Protein AF-A0A139A401-F1 (afdb_monomer_lite)

InterPro domains:
  IPR022214 Mitotic-spindle organizing protein 1 [PF12554] (13-59)
  IPR022214 Mitotic-spindle organizing protein 1 [PTHR28520] (7-62)

Sequence (70 aa):
MSSLDSPPLRDARETFDILADISRILNTGLDRQQLATIVQLCELGVNPEALAAVVKEVRRERLSMGGSGG

Structure (mmCIF, N/CA/C/O backbone):
data_AF-A0A139A401-F1
#
_entry.id   AF-A0A139A401-F1
#
loop_
_atom_site.group_PDB
_atom_site.id
_atom_site.type_symbol
_atom_site.label_atom_id
_atom_site.label_alt_id
_atom_site.label_comp_id
_atom_site.label_asym_id
_atom_site.label_entity_id
_atom_site.label_seq_id
_atom_site.pdbx_PDB_ins_code
_atom_site.Cartn_x
_atom_site.Cartn_y
_atom_site.Cartn_z
_atom_site.occupancy
_atom_site.B_iso_or_equiv
_atom_site.auth_seq_id
_atom_site.auth_comp_id
_atom_site.auth_asym_id
_atom_site.auth_atom_id
_atom_site.pdbx_PDB_model_num
ATOM 1 N N . MET A 1 1 ? 0.707 -27.838 -16.487 1.00 43.50 1 MET A N 1
ATOM 2 C CA . MET A 1 1 ? 1.382 -26.546 -16.249 1.00 43.50 1 MET A CA 1
ATOM 3 C C . MET A 1 1 ? 0.301 -25.537 -15.916 1.00 43.50 1 MET A C 1
ATOM 5 O O . MET A 1 1 ? -0.593 -25.340 -16.725 1.00 43.50 1 MET A O 1
ATOM 9 N N . SER A 1 2 ? 0.291 -25.046 -14.683 1.00 49.75 2 SER A N 1
ATOM 10 C CA . SER A 1 2 ? -0.800 -24.261 -14.106 1.00 49.75 2 SER A CA 1
ATOM 11 C C . SER A 1 2 ? -0.914 -22.898 -14.797 1.00 49.75 2 SER A C 1
ATOM 13 O O . SER A 1 2 ? 0.047 -22.139 -14.785 1.00 49.75 2 SER A O 1
ATOM 15 N N . SER A 1 3 ? -2.081 -22.568 -15.359 1.00 58.47 3 SER A N 1
ATOM 16 C CA . SER A 1 3 ? -2.382 -21.314 -16.084 1.00 58.47 3 SER A CA 1
ATOM 17 C C . SER A 1 3 ? -2.254 -20.013 -15.265 1.00 58.47 3 SER A C 1
ATOM 19 O O . SER A 1 3 ? -2.676 -18.958 -15.724 1.00 58.47 3 SER A O 1
ATOM 21 N N . LEU A 1 4 ? -1.687 -20.068 -14.058 1.00 61.12 4 LEU A N 1
ATOM 22 C CA . LEU A 1 4 ? -1.459 -18.920 -13.176 1.00 61.12 4 LEU A CA 1
ATOM 23 C C . LEU A 1 4 ? -0.126 -18.203 -13.456 1.00 61.12 4 LEU A C 1
ATOM 25 O O . LEU A 1 4 ? 0.092 -17.113 -12.938 1.00 61.12 4 LEU A O 1
ATOM 29 N N . ASP A 1 5 ? 0.741 -18.780 -14.290 1.00 56.19 5 ASP A N 1
ATOM 30 C CA . ASP A 1 5 ? 2.033 -18.200 -14.676 1.00 56.19 5 ASP A CA 1
ATOM 31 C C . ASP A 1 5 ? 1.883 -17.278 -15.898 1.00 56.19 5 ASP A C 1
ATOM 33 O O . ASP A 1 5 ? 2.445 -17.505 -16.966 1.00 56.19 5 ASP A O 1
ATOM 37 N N . SER A 1 6 ? 1.030 -16.256 -15.785 1.00 61.44 6 SER A N 1
ATOM 38 C CA . SER A 1 6 ? 1.032 -15.171 -16.770 1.00 61.44 6 SER A CA 1
ATOM 39 C C . SER A 1 6 ? 2.124 -14.173 -16.370 1.00 61.44 6 SER A C 1
ATOM 41 O O . SER A 1 6 ? 2.082 -13.706 -15.231 1.00 61.44 6 SER A O 1
ATOM 43 N N . PRO A 1 7 ? 3.066 -13.798 -17.259 1.00 62.38 7 PRO A N 1
ATOM 44 C CA . PRO A 1 7 ? 4.159 -12.872 -16.939 1.00 62.38 7 PRO A CA 1
ATOM 45 C C . PRO A 1 7 ? 3.732 -11.608 -16.160 1.00 62.38 7 PRO A C 1
ATOM 47 O O . PRO A 1 7 ? 4.342 -11.335 -15.128 1.00 62.38 7 PRO A O 1
ATOM 50 N N . PRO A 1 8 ? 2.628 -10.906 -16.505 1.00 71.44 8 PRO A N 1
ATOM 51 C CA . PRO A 1 8 ? 2.207 -9.722 -15.747 1.00 71.44 8 PRO A CA 1
ATOM 52 C C . PRO A 1 8 ? 1.790 -10.008 -14.294 1.00 71.44 8 PRO A C 1
ATOM 54 O O . PRO A 1 8 ? 1.930 -9.140 -13.437 1.00 71.44 8 PRO A O 1
ATOM 57 N N . LEU A 1 9 ? 1.297 -11.214 -13.981 1.00 75.25 9 LEU A N 1
ATOM 58 C CA . LEU A 1 9 ? 0.945 -11.591 -12.604 1.00 75.25 9 LEU A CA 1
ATOM 59 C C . LEU A 1 9 ? 2.193 -11.825 -11.746 1.00 75.25 9 LEU A C 1
ATOM 61 O O . LEU A 1 9 ? 2.188 -11.531 -10.549 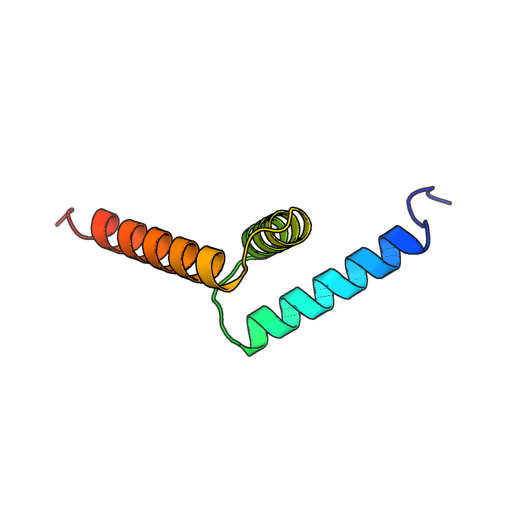1.00 75.25 9 LEU A O 1
ATOM 65 N N . ARG A 1 10 ? 3.264 -12.345 -12.355 1.00 79.50 10 ARG A N 1
ATOM 66 C CA . ARG A 1 10 ? 4.553 -12.555 -11.689 1.00 79.50 10 ARG A CA 1
ATOM 67 C C . ARG A 1 10 ? 5.217 -11.218 -11.368 1.00 79.50 10 ARG A C 1
ATOM 69 O O . ARG A 1 10 ? 5.624 -11.018 -10.226 1.00 79.50 10 ARG A O 1
ATOM 76 N N . ASP A 1 11 ? 5.221 -10.297 -12.327 1.00 86.75 11 ASP A N 1
ATOM 77 C CA . ASP A 1 11 ? 5.836 -8.974 -12.177 1.00 86.75 11 ASP A CA 1
ATOM 78 C C . ASP A 1 11 ? 5.110 -8.123 -11.123 1.00 86.75 11 ASP A C 1
ATOM 80 O O . ASP A 1 11 ? 5.744 -7.470 -10.292 1.00 86.75 11 ASP A O 1
ATOM 84 N N . ALA A 1 12 ? 3.773 -8.181 -11.087 1.00 87.44 12 ALA A N 1
ATOM 85 C CA . ALA A 1 12 ? 2.979 -7.488 -10.074 1.00 87.44 12 ALA A CA 1
ATOM 86 C C . ALA A 1 12 ? 3.252 -8.025 -8.659 1.00 87.44 12 ALA A C 1
ATOM 88 O O . ALA A 1 12 ? 3.366 -7.255 -7.704 1.00 87.44 12 ALA A O 1
ATOM 89 N N . ARG A 1 13 ? 3.398 -9.349 -8.518 1.00 87.94 13 ARG A N 1
ATOM 90 C CA . ARG A 1 13 ? 3.715 -9.981 -7.233 1.00 87.94 13 ARG A CA 1
ATOM 91 C C . ARG A 1 13 ? 5.117 -9.618 -6.752 1.00 87.94 13 ARG A C 1
ATOM 93 O O . ARG A 1 13 ? 5.269 -9.263 -5.589 1.00 87.94 13 ARG A O 1
ATOM 100 N N . GLU A 1 14 ? 6.107 -9.671 -7.638 1.00 93.06 14 GLU A N 1
ATOM 101 C CA . GLU A 1 14 ? 7.487 -9.284 -7.333 1.00 93.06 14 GLU A CA 1
ATOM 102 C C . GLU A 1 14 ? 7.568 -7.807 -6.922 1.00 93.06 14 GLU A C 1
ATOM 104 O O . GLU A 1 14 ? 8.140 -7.478 -5.884 1.00 93.06 14 GLU A O 1
ATOM 109 N N . THR A 1 15 ? 6.886 -6.928 -7.659 1.00 92.38 15 THR A N 1
ATOM 110 C CA . THR A 1 15 ? 6.759 -5.505 -7.311 1.00 92.38 15 THR A CA 1
ATOM 111 C C . THR A 1 15 ? 6.150 -5.314 -5.922 1.00 92.38 15 THR A C 1
ATOM 113 O O . THR A 1 15 ? 6.661 -4.540 -5.112 1.00 92.38 15 THR A O 1
ATOM 116 N N . PHE A 1 16 ? 5.070 -6.037 -5.616 1.00 94.38 16 PHE A N 1
ATOM 117 C CA . PHE A 1 16 ? 4.418 -5.950 -4.314 1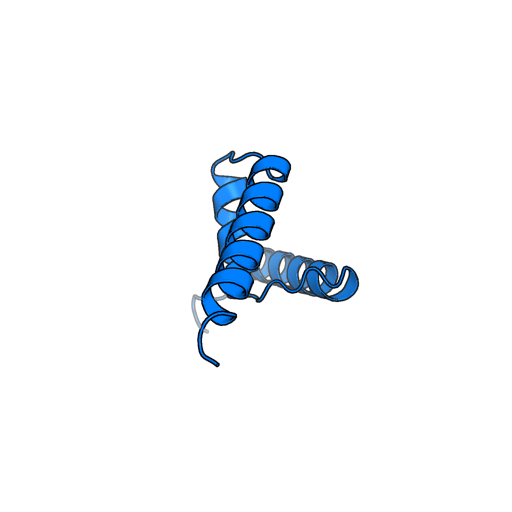.00 94.38 16 PHE A CA 1
ATOM 118 C C . PHE A 1 16 ? 5.303 -6.467 -3.173 1.00 94.38 16 PHE A C 1
ATOM 120 O O . PHE A 1 16 ? 5.337 -5.868 -2.098 1.00 94.38 16 PHE A O 1
ATOM 127 N N . ASP A 1 17 ? 6.035 -7.559 -3.396 1.00 94.12 17 ASP A N 1
ATOM 128 C CA . ASP A 1 17 ? 6.963 -8.105 -2.408 1.00 94.12 17 ASP A CA 1
ATOM 129 C C . ASP A 1 17 ? 8.097 -7.099 -2.107 1.00 94.12 17 ASP A C 1
ATOM 131 O O . ASP A 1 17 ? 8.392 -6.856 -0.936 1.00 94.12 17 ASP A O 1
ATOM 135 N N . ILE A 1 18 ? 8.630 -6.404 -3.122 1.00 94.94 18 ILE A N 1
ATOM 136 C CA . ILE A 1 18 ? 9.607 -5.312 -2.937 1.00 94.94 18 ILE A CA 1
ATOM 137 C C . ILE A 1 18 ? 9.003 -4.157 -2.123 1.00 94.94 18 ILE A C 1
ATOM 139 O O . ILE A 1 18 ? 9.638 -3.647 -1.197 1.00 94.94 18 ILE A O 1
ATOM 143 N N . LEU A 1 19 ? 7.766 -3.744 -2.419 1.00 93.50 19 LEU A N 1
ATOM 144 C CA . LEU A 1 19 ? 7.074 -2.702 -1.649 1.00 93.50 19 LEU A CA 1
ATOM 145 C C . LEU A 1 19 ? 6.878 -3.106 -0.180 1.00 93.50 19 LEU A C 1
ATOM 147 O O . LEU A 1 19 ? 7.030 -2.274 0.719 1.00 93.50 19 LEU A O 1
ATOM 151 N N . ALA A 1 20 ? 6.564 -4.377 0.078 1.00 93.69 20 ALA A N 1
ATOM 152 C CA . ALA A 1 20 ? 6.435 -4.907 1.430 1.00 93.69 20 ALA A CA 1
ATOM 153 C C . ALA A 1 20 ? 7.769 -4.866 2.191 1.00 93.69 20 ALA A C 1
ATOM 155 O O . ALA A 1 20 ? 7.788 -4.500 3.370 1.00 93.69 20 ALA A O 1
ATOM 156 N N . ASP A 1 21 ? 8.880 -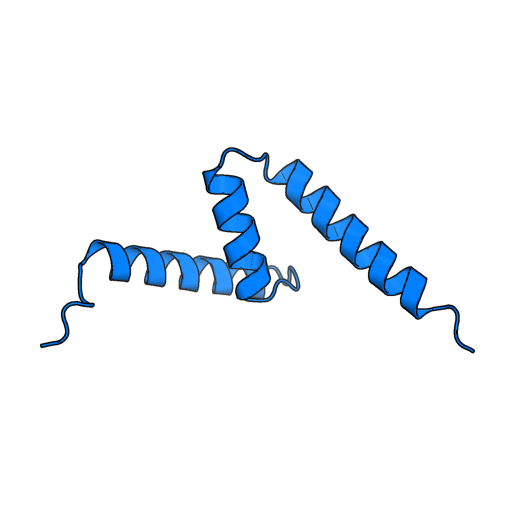5.164 1.520 1.00 94.81 21 ASP A N 1
ATOM 157 C CA . ASP A 1 21 ? 10.215 -5.074 2.113 1.00 94.81 21 ASP A CA 1
ATOM 158 C C . ASP A 1 21 ? 10.617 -3.624 2.406 1.00 94.81 21 ASP A C 1
ATOM 160 O O . ASP A 1 21 ? 11.089 -3.331 3.506 1.00 94.81 21 ASP A O 1
ATOM 164 N N . ILE A 1 22 ? 10.340 -2.686 1.494 1.00 94.31 22 ILE A N 1
ATOM 165 C CA . ILE A 1 22 ? 10.548 -1.247 1.735 1.00 94.31 22 ILE A CA 1
ATOM 166 C C . ILE A 1 22 ? 9.742 -0.789 2.957 1.00 94.31 22 ILE A C 1
ATOM 168 O O . ILE A 1 22 ? 10.276 -0.134 3.853 1.00 94.31 22 ILE A O 1
ATOM 172 N N . SER A 1 23 ? 8.465 -1.172 3.028 1.00 92.00 23 SER A N 1
ATOM 173 C CA . SER A 1 23 ? 7.578 -0.859 4.153 1.00 92.00 23 SER A CA 1
ATOM 174 C C . SER A 1 23 ? 8.131 -1.375 5.489 1.00 92.00 23 SER A C 1
ATOM 176 O O . SER A 1 23 ? 8.065 -0.683 6.511 1.00 92.00 23 SER A O 1
ATOM 178 N N . ARG A 1 24 ? 8.735 -2.570 5.476 1.00 92.38 24 ARG A N 1
ATOM 179 C CA . ARG A 1 24 ? 9.387 -3.176 6.640 1.00 92.38 24 ARG A CA 1
ATOM 180 C C . ARG A 1 24 ? 10.654 -2.429 7.048 1.00 92.38 24 ARG A C 1
ATOM 182 O O . ARG A 1 24 ? 10.833 -2.172 8.234 1.00 92.38 24 ARG A O 1
ATOM 189 N N . ILE A 1 25 ? 11.504 -2.063 6.089 1.00 95.69 25 ILE A N 1
ATOM 190 C CA . ILE A 1 25 ? 12.744 -1.305 6.329 1.00 95.69 25 ILE A CA 1
ATOM 191 C C . ILE A 1 25 ? 12.428 0.066 6.936 1.00 95.69 25 ILE A C 1
ATOM 193 O O . ILE A 1 25 ? 13.075 0.485 7.892 1.00 95.69 25 ILE A O 1
ATOM 197 N N . LEU A 1 26 ? 11.396 0.739 6.424 1.00 92.88 26 LEU A N 1
ATOM 198 C CA . LEU A 1 26 ? 10.925 2.027 6.940 1.00 92.88 26 LEU A CA 1
ATOM 199 C C . LEU A 1 26 ? 10.115 1.905 8.237 1.00 92.88 26 LEU A C 1
ATOM 201 O O . LEU A 1 26 ? 9.689 2.918 8.791 1.00 92.88 26 LEU A O 1
ATOM 205 N N . ASN A 1 27 ? 9.889 0.679 8.712 1.00 90.00 27 ASN A N 1
ATOM 206 C CA . ASN A 1 27 ? 9.137 0.369 9.918 1.00 90.00 27 ASN A CA 1
ATOM 207 C C . ASN A 1 27 ? 7.776 1.090 9.980 1.00 90.00 27 ASN A C 1
ATOM 209 O O . ASN A 1 27 ? 7.371 1.611 11.019 1.00 90.00 27 ASN A O 1
ATOM 213 N N . THR A 1 28 ? 7.051 1.122 8.856 1.00 87.56 28 THR A N 1
ATOM 214 C CA . THR A 1 28 ? 5.731 1.781 8.770 1.00 87.56 28 THR A CA 1
ATOM 215 C C . THR A 1 28 ? 4.681 1.094 9.654 1.00 87.56 28 THR A C 1
ATOM 217 O O . THR A 1 28 ? 3.611 1.647 9.921 1.00 87.56 28 THR A O 1
ATOM 220 N N . GLY A 1 29 ? 4.964 -0.140 10.086 1.00 86.94 29 GLY A N 1
ATOM 221 C CA . GLY A 1 29 ? 4.061 -0.992 10.849 1.00 86.94 29 GLY A CA 1
ATOM 222 C C . GLY A 1 29 ? 2.849 -1.460 10.045 1.00 86.94 29 GLY A C 1
ATOM 223 O O . GLY A 1 29 ? 1.850 -1.830 10.650 1.00 86.94 29 GLY A O 1
ATOM 224 N N . LEU A 1 30 ? 2.862 -1.353 8.711 1.00 89.06 30 LEU A N 1
ATOM 225 C CA . LEU A 1 30 ? 1.795 -1.861 7.844 1.00 89.06 30 LEU A CA 1
ATOM 226 C C . LEU A 1 30 ? 1.947 -3.369 7.638 1.00 89.06 30 LEU A C 1
ATOM 228 O O . LEU A 1 30 ? 3.022 -3.840 7.265 1.00 89.06 30 LEU A O 1
ATOM 232 N N . ASP A 1 31 ? 0.866 -4.118 7.840 1.00 90.25 31 ASP A N 1
ATOM 233 C CA . ASP A 1 31 ? 0.815 -5.519 7.420 1.00 90.25 31 ASP A CA 1
ATOM 234 C C . ASP A 1 31 ? 0.606 -5.642 5.894 1.00 90.25 31 ASP A C 1
ATOM 236 O O . ASP A 1 31 ? 0.283 -4.669 5.205 1.00 90.25 31 ASP A O 1
ATOM 240 N N . ARG A 1 32 ? 0.802 -6.847 5.337 1.00 90.19 32 ARG A N 1
ATOM 241 C CA . ARG A 1 32 ? 0.663 -7.087 3.887 1.00 90.19 32 ARG A CA 1
ATOM 242 C C . ARG A 1 32 ? -0.737 -6.750 3.359 1.00 90.19 32 ARG A C 1
ATOM 244 O O . ARG A 1 32 ? -0.855 -6.278 2.234 1.00 90.19 32 ARG A O 1
ATOM 251 N N . GLN A 1 33 ? -1.790 -6.978 4.136 1.00 92.12 33 GLN A N 1
ATOM 252 C CA . GLN A 1 33 ? -3.163 -6.709 3.710 1.00 92.12 33 GLN A CA 1
ATOM 253 C C . GLN A 1 33 ? -3.466 -5.203 3.725 1.00 92.12 33 GLN A C 1
ATOM 255 O O . GLN A 1 33 ? -4.076 -4.678 2.791 1.00 92.12 33 GLN A O 1
ATOM 260 N N . GLN A 1 34 ? -2.985 -4.490 4.744 1.00 91.31 34 GLN A N 1
ATOM 261 C CA . GLN A 1 34 ? -3.040 -3.032 4.834 1.00 91.31 34 GLN A CA 1
ATOM 262 C C . GLN A 1 34 ? -2.284 -2.386 3.674 1.00 91.31 34 GLN A C 1
ATOM 264 O O . GLN A 1 34 ? -2.822 -1.500 3.016 1.00 91.31 34 GLN A O 1
ATOM 269 N N . LEU A 1 35 ? -1.071 -2.862 3.380 1.00 92.75 35 LEU A N 1
ATOM 270 C CA . LEU A 1 35 ? -0.275 -2.356 2.265 1.00 92.75 35 LEU A CA 1
ATOM 271 C C . LEU A 1 35 ? -0.976 -2.583 0.920 1.00 92.75 35 LEU A C 1
ATOM 273 O O . LEU A 1 35 ? -1.062 -1.653 0.126 1.00 92.75 35 LEU A O 1
ATOM 277 N N . ALA A 1 36 ? -1.537 -3.774 0.686 1.00 93.50 36 ALA A N 1
ATOM 278 C CA . ALA A 1 36 ? -2.303 -4.065 -0.528 1.00 93.50 36 ALA A CA 1
ATOM 279 C C . ALA A 1 36 ? -3.513 -3.133 -0.689 1.00 93.50 36 ALA A C 1
ATOM 281 O O . ALA A 1 36 ? -3.771 -2.638 -1.782 1.00 93.50 36 ALA A O 1
ATOM 282 N N . THR A 1 37 ? -4.216 -2.848 0.408 1.00 92.69 37 THR A N 1
ATOM 283 C CA . THR A 1 37 ? -5.350 -1.915 0.404 1.00 92.69 37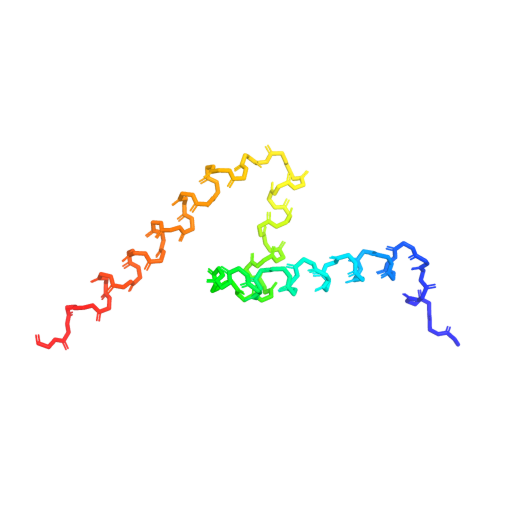 THR A CA 1
ATOM 284 C C . THR A 1 37 ? -4.898 -0.498 0.047 1.00 92.69 37 THR A C 1
ATOM 286 O O . THR A 1 37 ? -5.537 0.165 -0.763 1.00 92.69 37 THR A O 1
ATOM 289 N N . ILE A 1 38 ? -3.778 -0.033 0.609 1.00 92.50 38 ILE A N 1
ATOM 290 C CA . ILE A 1 38 ? -3.229 1.296 0.309 1.00 92.50 38 ILE A CA 1
ATOM 291 C C . ILE A 1 38 ? -2.818 1.390 -1.162 1.00 92.50 38 ILE A C 1
ATOM 293 O O . ILE A 1 38 ? -3.161 2.371 -1.814 1.00 92.50 38 ILE A O 1
ATOM 297 N N . VAL A 1 39 ? -2.145 0.369 -1.700 1.00 92.44 39 VAL A N 1
ATOM 298 C CA . VAL A 1 39 ? -1.752 0.328 -3.117 1.00 92.44 39 VAL A CA 1
ATOM 299 C C . VAL A 1 39 ? -2.979 0.431 -4.025 1.00 92.44 39 VAL A C 1
ATOM 301 O O . VAL A 1 39 ? -2.992 1.284 -4.904 1.00 92.44 39 VAL A O 1
ATOM 304 N N . GLN A 1 40 ? -4.041 -0.335 -3.757 1.00 93.50 40 GLN A N 1
ATOM 305 C CA . GLN A 1 40 ? -5.288 -0.257 -4.532 1.00 93.50 40 GLN A CA 1
ATOM 306 C C . GLN A 1 40 ? -5.929 1.134 -4.469 1.00 93.50 40 GLN A C 1
ATOM 308 O O . GLN A 1 40 ? -6.392 1.656 -5.477 1.00 93.50 40 GLN A O 1
ATOM 313 N N . LEU A 1 41 ? -5.946 1.771 -3.295 1.00 92.44 41 LEU A N 1
ATOM 314 C CA . LEU A 1 41 ? -6.475 3.130 -3.162 1.00 92.44 41 LEU A CA 1
ATOM 315 C C . LEU A 1 41 ? -5.633 4.140 -3.955 1.00 92.44 41 LEU A C 1
ATOM 317 O O . LEU A 1 41 ? -6.193 5.004 -4.629 1.00 92.44 41 LEU A O 1
ATOM 321 N N . CYS A 1 42 ? -4.307 4.009 -3.936 1.00 92.06 42 CYS A N 1
ATOM 322 C CA . CYS A 1 42 ? -3.418 4.835 -4.752 1.00 92.06 42 CYS A CA 1
ATOM 323 C C . CYS A 1 42 ? -3.640 4.609 -6.259 1.00 92.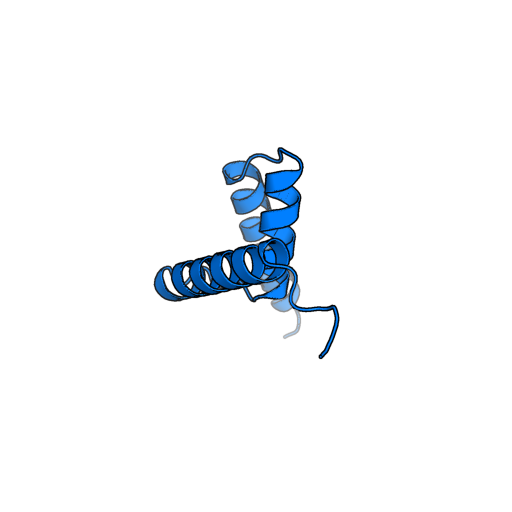06 42 CYS A C 1
ATOM 325 O O . CYS A 1 42 ? -3.655 5.575 -7.018 1.00 92.06 42 CYS A O 1
ATOM 327 N N . GLU A 1 43 ? -3.873 3.367 -6.698 1.00 91.94 43 GLU A N 1
ATOM 328 C CA . GLU A 1 43 ? -4.215 3.035 -8.094 1.00 91.94 43 GLU A CA 1
ATOM 329 C C . GLU A 1 43 ? -5.547 3.660 -8.540 1.00 91.94 43 GLU A C 1
ATOM 331 O O . GLU A 1 43 ? -5.704 4.016 -9.707 1.00 91.94 43 GLU A O 1
ATOM 336 N N . LEU A 1 44 ? -6.485 3.868 -7.610 1.00 94.38 44 LEU A N 1
ATOM 337 C CA . LEU A 1 44 ? -7.738 4.598 -7.846 1.00 94.38 44 LEU A CA 1
ATOM 338 C C . LEU A 1 44 ? -7.560 6.129 -7.880 1.00 94.38 44 LEU A C 1
ATOM 340 O O . LEU A 1 44 ? -8.540 6.858 -8.033 1.00 94.38 44 LEU A O 1
ATOM 344 N N . GLY A 1 45 ? -6.330 6.632 -7.741 1.00 93.25 45 GLY A N 1
ATOM 345 C CA . GLY A 1 45 ? -6.017 8.061 -7.766 1.00 93.25 45 GLY A CA 1
ATOM 346 C C . GLY A 1 45 ? -6.185 8.765 -6.419 1.00 93.25 45 GLY A C 1
ATOM 347 O O . GLY A 1 45 ? -6.210 9.997 -6.371 1.00 93.25 45 GLY A O 1
ATOM 348 N N . VAL A 1 46 ? -6.301 8.019 -5.315 1.00 94.69 46 VAL A N 1
ATOM 349 C CA . VAL A 1 46 ? -6.303 8.612 -3.972 1.00 94.69 46 VAL A CA 1
ATOM 350 C C . VAL A 1 46 ? -4.918 9.179 -3.666 1.00 94.69 46 VAL A C 1
ATOM 352 O O . VAL A 1 46 ? -3.897 8.533 -3.891 1.00 94.69 46 VAL A O 1
ATOM 355 N N . ASN A 1 47 ? -4.883 10.395 -3.119 1.00 92.81 47 ASN A N 1
ATOM 356 C CA . ASN A 1 47 ? -3.640 11.035 -2.710 1.00 92.81 47 ASN A CA 1
ATOM 357 C C . ASN A 1 47 ? -2.965 10.236 -1.557 1.00 92.81 47 ASN A C 1
ATOM 359 O O . ASN A 1 47 ? -3.605 10.002 -0.522 1.00 92.81 47 ASN A O 1
ATOM 363 N N . PRO A 1 48 ? -1.685 9.837 -1.700 1.00 90.00 48 PRO A N 1
ATOM 364 C CA . PRO A 1 48 ? -0.997 9.004 -0.715 1.00 90.00 48 PRO A CA 1
ATOM 365 C C . PRO A 1 48 ? -0.720 9.739 0.604 1.00 90.00 48 PRO A C 1
ATOM 367 O O . PRO A 1 48 ? -0.755 9.114 1.666 1.00 90.00 48 PRO A O 1
ATOM 370 N N . GLU A 1 49 ? -0.492 11.055 0.581 1.00 91.19 49 GLU A N 1
ATOM 371 C CA . GLU A 1 49 ? -0.290 11.854 1.793 1.00 91.19 49 GLU A CA 1
ATOM 372 C C . GLU A 1 49 ? -1.563 11.919 2.653 1.00 91.19 49 GLU A C 1
ATOM 374 O O . GLU A 1 49 ? -1.509 11.737 3.873 1.00 91.19 49 GLU A O 1
ATOM 379 N N . ALA A 1 50 ? -2.720 12.120 2.020 1.00 92.19 50 ALA A N 1
ATOM 380 C CA . ALA A 1 50 ? -4.024 12.114 2.672 1.00 92.19 50 ALA A CA 1
ATOM 381 C C . ALA A 1 50 ? -4.344 10.727 3.246 1.00 92.19 50 ALA A C 1
ATOM 383 O O . ALA A 1 50 ? -4.780 10.611 4.393 1.00 92.19 50 ALA A O 1
ATOM 384 N N . LEU A 1 51 ? -4.056 9.665 2.490 1.00 90.56 51 LEU A N 1
ATOM 385 C CA . LEU A 1 51 ? -4.229 8.292 2.953 1.00 90.56 51 LEU A CA 1
ATOM 386 C C . LEU A 1 51 ? -3.343 7.986 4.169 1.00 90.56 51 LEU A C 1
ATOM 388 O O . LEU A 1 51 ? -3.808 7.392 5.142 1.00 90.56 51 LEU A O 1
ATOM 392 N N . ALA A 1 52 ? -2.092 8.449 4.164 1.00 90.38 52 ALA A N 1
ATOM 393 C CA . ALA A 1 52 ? -1.196 8.311 5.305 1.00 90.38 52 ALA A CA 1
ATOM 394 C C . ALA A 1 52 ? -1.721 9.043 6.552 1.00 90.38 52 ALA A C 1
ATOM 396 O O . ALA A 1 52 ? -1.591 8.521 7.662 1.00 90.38 52 ALA A O 1
ATOM 397 N N . ALA A 1 53 ? -2.328 10.224 6.391 1.00 91.50 53 ALA A N 1
ATOM 398 C CA . ALA A 1 53 ? -2.960 10.945 7.495 1.00 91.50 53 ALA A CA 1
ATOM 399 C C . ALA A 1 53 ? -4.133 10.150 8.093 1.00 91.50 53 ALA A C 1
ATOM 401 O O . ALA A 1 53 ? -4.183 9.959 9.308 1.00 91.50 53 ALA A O 1
ATOM 402 N N . VAL A 1 54 ? -5.010 9.600 7.246 1.00 91.31 54 VAL A N 1
ATOM 403 C CA . VAL A 1 54 ? -6.143 8.765 7.681 1.00 91.31 54 VAL A CA 1
ATOM 404 C C . VAL A 1 54 ? -5.663 7.508 8.410 1.00 91.31 54 VAL A C 1
ATOM 406 O O . VAL A 1 54 ? -6.157 7.197 9.490 1.00 91.31 54 VAL A O 1
ATOM 409 N N . VAL A 1 55 ? -4.661 6.801 7.877 1.00 89.44 55 VAL A N 1
ATOM 410 C CA . VAL A 1 55 ? -4.102 5.595 8.518 1.00 89.44 55 VAL A CA 1
ATOM 411 C C . VAL A 1 55 ? -3.530 5.907 9.904 1.00 89.44 55 VAL A C 1
ATOM 413 O O . VAL A 1 55 ? -3.714 5.124 10.839 1.00 89.44 55 VAL A O 1
ATOM 416 N N . LYS A 1 56 ? -2.847 7.048 10.061 1.00 89.38 56 LYS A N 1
ATOM 417 C CA . LYS A 1 56 ? -2.328 7.490 11.363 1.00 89.38 56 LYS A CA 1
ATOM 418 C C . LYS A 1 56 ? -3.456 7.790 12.346 1.00 89.38 56 LYS A C 1
ATOM 420 O O . LYS A 1 56 ? -3.368 7.347 13.490 1.00 89.38 56 LYS A O 1
ATOM 425 N N . GLU A 1 57 ? -4.505 8.481 11.907 1.00 91.06 57 GLU A N 1
ATOM 426 C CA . GLU A 1 57 ? -5.639 8.817 12.774 1.00 91.06 57 GLU A CA 1
ATOM 427 C C . GLU A 1 57 ? -6.389 7.559 13.224 1.00 91.06 57 GLU A C 1
ATOM 429 O O . GLU A 1 57 ? -6.570 7.348 14.419 1.00 91.06 57 GLU A O 1
ATOM 434 N N . VAL A 1 58 ? -6.692 6.636 12.305 1.00 88.56 58 VAL A N 1
ATOM 435 C CA . VAL A 1 58 ? -7.350 5.361 12.639 1.00 88.56 58 VAL A CA 1
ATOM 436 C C . VAL A 1 58 ? -6.534 4.561 13.660 1.00 88.56 58 VAL A C 1
ATOM 438 O O . VAL A 1 58 ? -7.087 3.982 14.594 1.00 88.56 58 VAL A O 1
ATOM 441 N N . ARG A 1 59 ? -5.203 4.526 13.524 1.00 87.38 59 ARG A N 1
ATOM 442 C CA . ARG A 1 59 ? -4.325 3.855 14.501 1.00 87.38 59 ARG A CA 1
ATOM 443 C C . ARG A 1 59 ? -4.346 4.543 15.863 1.00 87.38 59 ARG A C 1
ATOM 445 O O . ARG A 1 59 ? -4.345 3.859 16.884 1.00 87.38 59 ARG A O 1
ATOM 452 N N . ARG A 1 60 ? -4.383 5.874 15.884 1.00 88.75 60 ARG A N 1
ATOM 453 C CA . ARG A 1 60 ? -4.483 6.664 17.113 1.00 88.75 60 ARG A CA 1
ATOM 454 C C . ARG A 1 60 ? -5.809 6.417 17.830 1.00 88.75 60 ARG A C 1
ATOM 456 O O . ARG A 1 60 ? -5.791 6.174 19.032 1.00 88.75 60 ARG A O 1
ATOM 463 N N . GLU A 1 61 ? -6.925 6.421 17.106 1.00 88.12 61 GLU A N 1
ATOM 464 C CA . GLU A 1 61 ? -8.254 6.136 17.658 1.00 88.12 61 GLU A CA 1
ATOM 465 C C . GLU A 1 61 ? -8.357 4.713 18.216 1.00 88.12 61 GLU A C 1
ATOM 467 O O . GLU A 1 61 ? -8.924 4.494 19.283 1.00 88.12 61 GLU A O 1
ATOM 472 N N . ARG A 1 62 ? -7.760 3.727 17.535 1.00 84.69 62 ARG A N 1
ATOM 473 C CA . ARG A 1 62 ? -7.686 2.342 18.033 1.00 84.69 62 ARG A CA 1
ATOM 474 C C . ARG A 1 62 ? -6.953 2.252 19.371 1.00 84.69 62 ARG A C 1
ATOM 476 O O . ARG A 1 62 ? -7.382 1.507 20.247 1.00 84.69 62 ARG A O 1
ATOM 483 N N . LEU A 1 63 ? -5.863 3.003 19.525 1.00 82.44 63 LEU A N 1
ATOM 484 C CA . LEU A 1 63 ? -5.102 3.062 20.773 1.00 82.44 63 LEU A CA 1
ATOM 485 C C . LEU A 1 63 ? -5.862 3.820 21.870 1.00 82.44 63 LEU A C 1
ATOM 487 O O . LEU A 1 63 ? -5.837 3.392 23.020 1.00 82.44 63 LEU A O 1
ATOM 491 N N . SER A 1 64 ? -6.560 4.909 21.533 1.00 80.88 64 SER A N 1
ATOM 492 C CA . SER A 1 64 ? -7.318 5.694 22.514 1.00 80.88 64 SER A CA 1
ATOM 493 C C . SER A 1 64 ? -8.575 4.970 23.009 1.00 80.88 64 SER A C 1
ATOM 495 O O . SER A 1 64 ? -8.859 5.009 24.203 1.00 80.88 64 SER A O 1
ATOM 497 N N . MET A 1 65 ? -9.283 4.238 22.142 1.00 73.31 65 MET A N 1
ATOM 498 C CA . MET A 1 65 ? -10.420 3.393 22.539 1.00 73.31 65 MET A CA 1
ATOM 499 C C . MET A 1 65 ? -10.004 2.153 23.339 1.00 73.31 65 MET A C 1
ATOM 501 O O . MET A 1 65 ? -10.798 1.644 24.123 1.00 73.31 65 MET A O 1
ATOM 505 N N . GLY A 1 66 ? -8.767 1.673 23.184 1.00 61.69 66 GLY A N 1
ATOM 506 C CA . GLY A 1 66 ? -8.229 0.566 23.983 1.00 61.69 66 GLY A CA 1
ATOM 507 C C . GLY A 1 66 ? -7.768 0.960 25.393 1.00 61.69 66 GLY A C 1
ATOM 508 O O . GLY A 1 66 ? -7.383 0.083 26.160 1.00 61.69 66 GLY A O 1
ATOM 509 N N . GLY A 1 67 ? -7.778 2.256 25.734 1.00 57.94 67 GLY A N 1
ATOM 510 C CA . GLY A 1 67 ? -7.202 2.798 26.971 1.00 57.94 67 GLY A CA 1
ATOM 511 C C . GLY A 1 67 ? -8.188 3.132 28.096 1.00 57.94 67 GLY A C 1
ATOM 512 O O . GLY A 1 67 ? -7.755 3.638 29.126 1.00 57.94 67 GLY A O 1
ATOM 513 N N . SER A 1 68 ? -9.492 2.878 27.938 1.00 57.75 68 SER A N 1
ATOM 514 C CA . SER A 1 68 ? -10.500 3.123 28.985 1.00 57.75 68 SER A CA 1
ATOM 515 C C . SER A 1 68 ? -11.187 1.812 29.368 1.00 57.75 68 SER A C 1
ATOM 517 O O . SER A 1 68 ? -12.265 1.475 28.888 1.00 57.75 68 SER A O 1
ATOM 519 N N . GLY A 1 69 ? -10.491 1.021 30.182 1.00 57.62 69 GLY A N 1
ATOM 520 C CA . GLY A 1 69 ? -10.936 -0.294 30.644 1.00 57.62 69 GLY A CA 1
ATOM 521 C C . GLY A 1 69 ? -10.168 -0.791 31.871 1.00 57.62 69 GLY A C 1
ATOM 522 O O . GLY A 1 69 ? -9.949 -1.994 31.997 1.00 57.62 69 GLY A O 1
ATOM 523 N N . GLY A 1 70 ? -9.733 0.128 32.739 1.00 44.25 70 GLY A N 1
ATOM 524 C CA . GLY A 1 70 ? -9.082 -0.137 34.024 1.00 44.25 70 GLY A CA 1
ATOM 525 C C . GLY A 1 70 ? -9.327 1.011 34.986 1.00 44.25 70 GLY A C 1
ATOM 526 O O . GLY A 1 70 ? -9.189 2.167 34.528 1.00 44.25 70 GLY A O 1
#

Organism: Gonapodya prolifera (strain JEL478) (NCBI:txid1344416)

Radius of gyration: 16.16 Å; chains: 1; bounding box: 24×39×51 Å

Secondary stru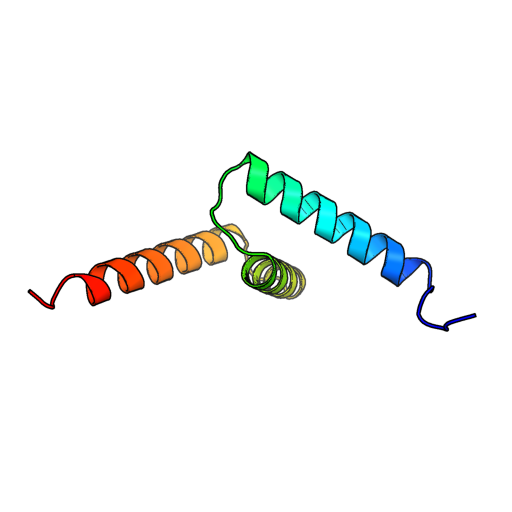cture (DSSP, 8-state):
--TT--HHHHHHHHHHHHHHHHHHHTT----HHHHHHHHHHHHTT--HHHHHHHHHHHHHHHHHHTT---

pLDDT: mean 84.09, std 13.84, range [43.5, 95.69]

Foldseek 3Di:
DDPCPDPVNVVVVVVLVVVVVVCVVVVVVDDSVNSVVLVVCVVVVDDSVVVSVVVVVVVVVVVVVVPPDD